Protein AF-A0A6M3XYL3-F1 (afdb_monomer_lite)

Foldseek 3Di:
DAFDWDWDWDDDDPDIDIDTHGQWDWDDDPPDIDTDGDDDPPDDDDDDDPDPPPPDD

pLDDT: mean 86.65, std 8.78, range [57.75, 95.5]

Radius of gyration: 16.06 Å; chains: 1; bounding box: 38×35×44 Å

Sequence (57 aa):
MFDLCVRESYKQGDEEKVSWNKIGILWKKGDKVYAKLFHIPGTLISVFEQKKKEDKP

Organism: NCBI:txid1070528

Secondary structure (DSSP, 8-state):
-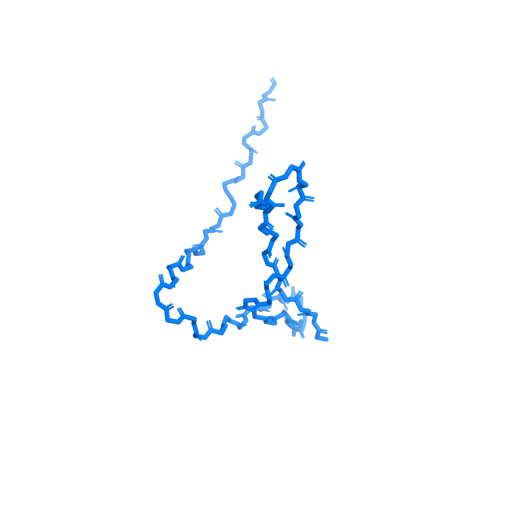EEEEEEEEEEETTEEEEEEEEEEEEEEETTEEEEEEPP-TT------PPPPP----

Structure (mmCIF, N/CA/C/O backbone):
data_AF-A0A6M3XYL3-F1
#
_entry.id   AF-A0A6M3XYL3-F1
#
loop_
_atom_site.group_PDB
_atom_site.id
_atom_site.type_symbol
_atom_site.label_atom_id
_atom_site.label_alt_id
_atom_site.label_comp_id
_atom_site.label_asym_id
_atom_site.label_entity_id
_atom_site.label_seq_id
_atom_site.pdbx_PDB_ins_code
_atom_site.Cartn_x
_atom_site.Cartn_y
_atom_site.Cartn_z
_atom_site.occupancy
_atom_site.B_iso_or_equiv
_atom_site.auth_seq_id
_atom_site.auth_comp_id
_atom_site.auth_asym_id
_atom_site.auth_atom_id
_atom_site.pdbx_PDB_model_num
ATOM 1 N N . MET A 1 1 ? 8.751 -11.099 -6.149 1.00 76.12 1 MET A N 1
ATOM 2 C CA . MET A 1 1 ? 7.571 -10.226 -5.974 1.00 76.12 1 MET A CA 1
ATOM 3 C C . MET A 1 1 ? 7.632 -9.736 -4.543 1.00 76.12 1 MET A C 1
ATOM 5 O O . MET A 1 1 ? 7.913 -10.557 -3.681 1.00 76.12 1 MET A O 1
ATOM 9 N N . PHE A 1 2 ? 7.502 -8.434 -4.317 1.00 90.56 2 PHE A N 1
ATOM 10 C CA . PHE A 1 2 ? 7.655 -7.833 -2.991 1.00 90.56 2 PHE A CA 1
ATOM 11 C C . PHE A 1 2 ? 6.346 -7.181 -2.579 1.00 90.56 2 PHE A C 1
ATOM 13 O O . PHE A 1 2 ? 5.643 -6.633 -3.426 1.00 90.56 2 PHE A O 1
ATOM 20 N N . ASP A 1 3 ? 6.022 -7.238 -1.297 1.00 93.06 3 ASP A N 1
ATOM 21 C CA . ASP A 1 3 ? 4.815 -6.605 -0.789 1.00 93.06 3 ASP A CA 1
ATOM 22 C C . ASP A 1 3 ? 5.015 -5.092 -0.695 1.00 93.06 3 ASP A C 1
ATOM 24 O O . ASP A 1 3 ? 6.066 -4.614 -0.267 1.00 93.06 3 ASP A O 1
ATOM 28 N N . LEU A 1 4 ? 4.003 -4.339 -1.127 1.00 91.50 4 LEU A N 1
ATOM 29 C CA . LEU A 1 4 ? 3.936 -2.897 -0.931 1.00 91.50 4 LEU A CA 1
ATOM 30 C C . LEU A 1 4 ? 3.013 -2.632 0.258 1.00 91.50 4 LEU A C 1
ATOM 32 O O . LEU A 1 4 ? 1.817 -2.927 0.181 1.00 91.50 4 LEU A O 1
ATOM 36 N N . CYS A 1 5 ? 3.562 -2.077 1.337 1.00 90.69 5 CYS A N 1
ATOM 37 C CA . CYS A 1 5 ? 2.830 -1.815 2.574 1.00 90.69 5 CYS A CA 1
ATOM 38 C C . CYS A 1 5 ? 2.935 -0.346 2.992 1.00 90.69 5 CYS A C 1
ATOM 40 O O . CYS A 1 5 ? 3.974 0.286 2.799 1.00 90.69 5 CYS A O 1
ATOM 42 N N . VAL A 1 6 ? 1.876 0.172 3.611 1.00 88.56 6 VAL A N 1
ATOM 43 C CA . VAL A 1 6 ? 1.864 1.472 4.294 1.00 88.56 6 VAL A CA 1
ATOM 44 C C . VAL A 1 6 ? 1.905 1.225 5.795 1.00 88.56 6 VAL A C 1
ATOM 46 O O . VAL A 1 6 ? 1.218 0.340 6.306 1.00 88.56 6 VAL A O 1
ATOM 49 N N . ARG A 1 7 ? 2.737 1.998 6.492 1.00 90.62 7 ARG A N 1
ATOM 50 C CA . ARG A 1 7 ? 2.789 2.008 7.951 1.00 90.62 7 ARG A CA 1
ATOM 51 C C . ARG A 1 7 ? 1.746 2.982 8.475 1.00 90.62 7 ARG A C 1
ATOM 53 O O . ARG A 1 7 ? 1.797 4.160 8.129 1.00 90.62 7 ARG A O 1
ATOM 60 N N . GLU A 1 8 ? 0.882 2.520 9.363 1.00 88.94 8 GLU A N 1
ATOM 61 C CA . GLU A 1 8 ? -0.032 3.379 10.110 1.00 88.94 8 GLU A CA 1
ATOM 62 C C . GLU A 1 8 ? 0.260 3.242 11.603 1.00 88.94 8 GLU A C 1
ATOM 64 O O . GLU A 1 8 ? 0.227 2.145 12.163 1.00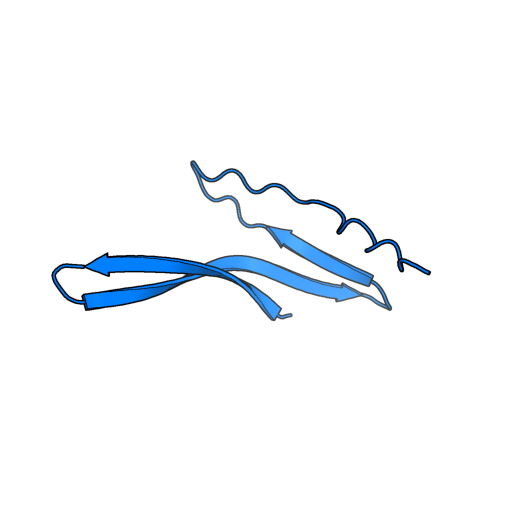 88.94 8 GLU A O 1
ATOM 69 N N . SER A 1 9 ? 0.575 4.366 12.245 1.00 92.44 9 SER A N 1
ATOM 70 C CA . SER A 1 9 ? 0.675 4.447 13.702 1.00 92.44 9 SER A CA 1
ATOM 71 C C . SER A 1 9 ? -0.659 4.921 14.271 1.00 92.44 9 SER A C 1
ATOM 73 O O . SER A 1 9 ? -1.213 5.914 13.798 1.00 92.44 9 SER A O 1
ATOM 75 N N . TYR A 1 10 ? -1.163 4.244 15.299 1.00 89.38 10 TYR A N 1
ATOM 76 C CA . TYR A 1 10 ? -2.390 4.622 16.000 1.00 89.38 10 TYR A CA 1
ATOM 77 C C . TYR A 1 10 ? -2.258 4.369 17.504 1.00 89.38 10 TYR A C 1
ATOM 79 O O . TYR A 1 10 ? -1.509 3.496 17.943 1.00 89.38 10 TYR A O 1
ATOM 87 N N . LYS A 1 11 ? -2.988 5.146 18.309 1.00 90.00 11 LYS A N 1
ATOM 88 C CA . LYS A 1 11 ? -3.068 4.929 19.759 1.00 90.00 11 LYS A CA 1
ATOM 89 C C . LYS A 1 11 ? -4.190 3.952 20.078 1.00 90.00 11 LYS A C 1
ATOM 91 O O . LYS A 1 11 ? -5.304 4.111 19.580 1.00 90.00 11 LYS A O 1
ATOM 96 N N . GLN A 1 12 ? -3.911 2.975 20.932 1.00 88.62 12 GLN A N 1
ATOM 97 C CA . GLN A 1 12 ? -4.926 2.092 21.498 1.00 88.62 12 GLN A CA 1
ATOM 98 C C . GLN A 1 12 ? -4.776 2.093 23.022 1.00 88.62 12 GLN A C 1
ATOM 100 O O . GLN A 1 12 ? -3.949 1.370 23.568 1.00 88.62 12 GLN A O 1
ATOM 105 N N . GLY A 1 13 ? -5.568 2.929 23.700 1.00 91.12 13 GLY A N 1
ATOM 106 C CA . GLY A 1 13 ? -5.367 3.226 25.121 1.00 91.12 13 GLY A CA 1
ATOM 107 C C . GLY A 1 13 ? -4.091 4.045 25.332 1.00 91.12 13 GLY A C 1
ATOM 108 O O . GLY A 1 13 ? -3.863 5.013 24.604 1.00 91.12 13 GLY A O 1
ATOM 109 N N . ASP A 1 14 ? -3.259 3.622 26.283 1.00 93.19 14 ASP A N 1
ATOM 110 C CA . ASP A 1 14 ? -1.974 4.265 26.599 1.00 93.19 14 ASP A CA 1
ATOM 111 C C . ASP A 1 14 ? -0.798 3.754 25.742 1.00 93.19 14 ASP A C 1
ATOM 113 O O . ASP A 1 14 ? 0.321 4.252 25.860 1.00 93.19 14 ASP A O 1
ATOM 117 N N . GLU A 1 15 ? -1.033 2.790 24.845 1.00 90.25 15 GLU A N 1
ATOM 118 C CA . GLU A 1 15 ? -0.001 2.211 23.979 1.00 90.25 15 GLU A CA 1
ATOM 119 C C . GLU A 1 15 ? -0.029 2.797 22.559 1.00 90.25 15 GLU A C 1
ATOM 121 O O . GLU A 1 15 ? -1.088 2.966 21.940 1.00 90.25 15 GLU A O 1
ATOM 126 N N . GLU A 1 16 ? 1.159 3.050 22.000 1.00 91.25 16 GLU A N 1
ATOM 127 C CA . GLU A 1 16 ? 1.331 3.291 20.567 1.00 91.25 16 GLU A CA 1
ATOM 128 C C . GLU A 1 16 ? 1.448 1.952 19.831 1.00 91.25 16 GLU A C 1
ATOM 130 O O . GLU A 1 16 ? 2.305 1.123 20.143 1.00 91.25 16 GLU A O 1
ATOM 135 N N . LYS A 1 17 ? 0.595 1.748 18.825 1.00 93.44 17 LYS A N 1
ATOM 136 C CA . LYS A 1 17 ? 0.622 0.570 17.959 1.00 93.44 17 LYS A CA 1
ATOM 137 C C . LYS A 1 17 ? 0.939 0.959 16.530 1.00 93.44 17 LYS A C 1
ATOM 139 O O . LYS A 1 17 ? 0.621 2.050 16.064 1.00 93.44 17 LYS A O 1
ATOM 144 N N . VAL A 1 18 ? 1.566 0.020 15.834 1.00 92.69 18 VAL A N 1
ATOM 145 C CA . VAL A 1 18 ? 1.928 0.151 14.427 1.00 92.69 18 VAL A CA 1
ATOM 146 C C . VAL A 1 18 ? 1.293 -0.998 13.664 1.00 92.69 18 VAL A C 1
ATOM 148 O O . VAL A 1 18 ? 1.533 -2.161 13.990 1.00 92.69 18 VAL A O 1
ATOM 151 N N . SER A 1 19 ? 0.517 -0.678 12.632 1.00 90.31 19 SER A N 1
ATOM 152 C CA . SER A 1 19 ? 0.060 -1.646 11.639 1.00 90.31 19 SER A CA 1
ATOM 153 C C . SER A 1 19 ? 0.796 -1.447 10.316 1.00 90.31 19 SER A C 1
ATOM 155 O O . SER A 1 19 ? 1.210 -0.342 9.954 1.00 90.31 19 SER A O 1
ATOM 157 N N . TRP A 1 20 ? 0.984 -2.555 9.603 1.00 92.19 20 TRP A N 1
ATOM 158 C CA . TRP A 1 20 ? 1.523 -2.576 8.250 1.00 92.19 20 TRP A CA 1
ATOM 159 C C . TRP A 1 20 ? 0.438 -3.090 7.319 1.00 92.19 20 TRP A C 1
ATOM 161 O O . TRP A 1 20 ? 0.177 -4.291 7.253 1.00 92.19 20 TRP A O 1
ATOM 171 N N . ASN A 1 21 ? -0.200 -2.171 6.604 1.00 90.12 21 ASN A N 1
ATOM 172 C CA . ASN A 1 21 ? -1.300 -2.492 5.710 1.00 90.12 21 ASN A CA 1
ATOM 173 C C . ASN A 1 21 ? -0.765 -2.724 4.306 1.00 90.12 21 ASN A C 1
ATOM 175 O O . ASN A 1 21 ? -0.163 -1.838 3.698 1.00 90.12 21 ASN 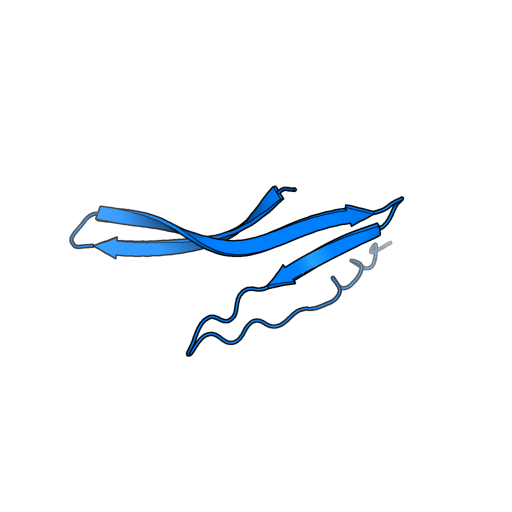A O 1
ATOM 179 N N . LYS A 1 22 ? -0.979 -3.930 3.784 1.00 92.00 22 LYS A N 1
ATOM 180 C CA . LYS A 1 22 ? -0.594 -4.281 2.420 1.00 92.00 22 LYS A CA 1
ATOM 181 C C . LYS A 1 22 ? -1.522 -3.585 1.429 1.00 92.00 22 LYS A C 1
ATOM 183 O O . LYS A 1 22 ? -2.712 -3.881 1.373 1.00 92.00 22 LYS A O 1
ATOM 188 N N . ILE A 1 23 ? -0.957 -2.702 0.615 1.00 92.75 23 ILE A N 1
ATOM 189 C CA . ILE A 1 23 ? -1.687 -1.921 -0.392 1.00 92.75 23 ILE A CA 1
ATOM 190 C C . ILE A 1 23 ? -1.448 -2.412 -1.819 1.00 92.75 23 ILE A C 1
ATOM 192 O O . ILE A 1 23 ? -2.078 -1.931 -2.759 1.00 92.75 23 ILE A O 1
ATOM 196 N N . GLY A 1 24 ? -0.537 -3.364 -2.009 1.00 94.06 24 GLY A N 1
ATOM 197 C CA . GLY A 1 24 ? -0.250 -3.908 -3.323 1.00 94.06 24 GLY A CA 1
ATOM 198 C C . GLY A 1 24 ? 0.968 -4.815 -3.359 1.00 94.06 24 GLY A C 1
ATOM 199 O O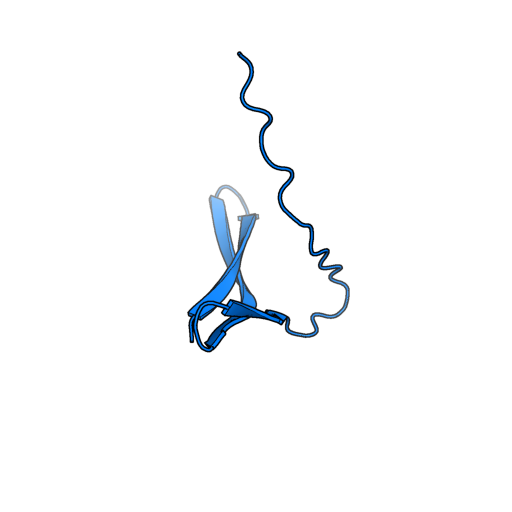 . GLY A 1 24 ? 1.461 -5.295 -2.337 1.00 94.06 24 GLY A O 1
ATOM 200 N N . ILE A 1 25 ? 1.458 -5.031 -4.574 1.00 95.50 25 ILE A N 1
ATOM 201 C CA . ILE A 1 25 ? 2.667 -5.801 -4.860 1.00 95.50 25 ILE A CA 1
ATOM 202 C C . ILE A 1 25 ? 3.563 -5.046 -5.840 1.00 95.50 25 ILE A C 1
ATOM 204 O O . ILE A 1 25 ? 3.089 -4.401 -6.779 1.00 95.50 25 ILE A O 1
ATOM 208 N N . LEU A 1 26 ? 4.866 -5.185 -5.640 1.00 93.81 26 LEU A N 1
ATOM 209 C CA . LEU A 1 26 ? 5.907 -4.771 -6.564 1.00 93.81 26 LEU A CA 1
ATOM 210 C C . LEU A 1 26 ? 6.428 -5.987 -7.328 1.00 93.81 26 LEU A C 1
ATOM 212 O O . LEU A 1 26 ? 6.731 -7.043 -6.753 1.00 93.81 26 LEU A O 1
ATOM 216 N N . TRP A 1 27 ? 6.597 -5.831 -8.635 1.00 94.44 27 TRP A N 1
ATOM 217 C CA . TRP A 1 27 ? 7.334 -6.794 -9.445 1.00 94.44 27 TRP A CA 1
ATOM 218 C C . TRP A 1 27 ? 8.284 -6.093 -10.403 1.00 94.44 27 TRP A C 1
ATOM 220 O O . TRP A 1 27 ? 8.072 -4.957 -10.824 1.00 94.44 27 TRP A O 1
ATOM 230 N N . LYS A 1 28 ? 9.360 -6.801 -10.738 1.00 94.19 28 LYS A N 1
ATOM 231 C CA . LYS A 1 28 ? 10.389 -6.342 -11.662 1.00 94.19 28 LYS A CA 1
ATOM 232 C C . LYS A 1 28 ? 10.228 -7.083 -12.986 1.00 94.19 28 LYS A C 1
ATOM 234 O O . LYS A 1 28 ? 10.009 -8.294 -12.988 1.00 94.19 28 LYS A O 1
ATOM 239 N N . LYS A 1 29 ? 10.334 -6.365 -14.101 1.00 93.94 29 LYS A N 1
ATOM 240 C CA . LYS A 1 29 ? 10.396 -6.940 -15.451 1.00 93.94 29 LYS A CA 1
ATOM 241 C C . LYS A 1 29 ? 11.456 -6.175 -16.242 1.00 93.94 29 LYS A C 1
ATOM 243 O O . LYS A 1 29 ? 11.243 -5.017 -16.595 1.00 93.94 29 LYS A O 1
ATOM 248 N N . GLY A 1 30 ? 12.601 -6.818 -16.481 1.00 93.06 30 GLY A N 1
ATOM 249 C CA . GLY A 1 30 ? 13.806 -6.137 -16.969 1.00 93.06 30 GLY A CA 1
ATOM 250 C C . GLY A 1 30 ? 14.282 -5.094 -15.957 1.00 93.06 30 GLY A C 1
ATOM 251 O O . GLY A 1 30 ? 14.278 -5.360 -14.756 1.00 93.06 30 GLY A O 1
ATOM 252 N N . ASP A 1 31 ? 14.601 -3.891 -16.426 1.00 94.00 31 ASP A N 1
ATOM 253 C CA . ASP A 1 31 ? 15.041 -2.773 -15.573 1.00 94.00 31 ASP A CA 1
ATOM 254 C C . ASP A 1 31 ? 13.891 -1.949 -14.989 1.00 94.00 31 ASP A C 1
ATOM 256 O O . ASP A 1 31 ? 14.106 -0.994 -14.245 1.00 94.00 31 ASP A O 1
ATOM 260 N N . LYS A 1 32 ? 12.647 -2.319 -15.303 1.00 90.56 32 LYS A N 1
ATOM 261 C CA . LYS A 1 32 ? 11.457 -1.607 -14.840 1.00 90.56 32 LYS A CA 1
ATOM 262 C C 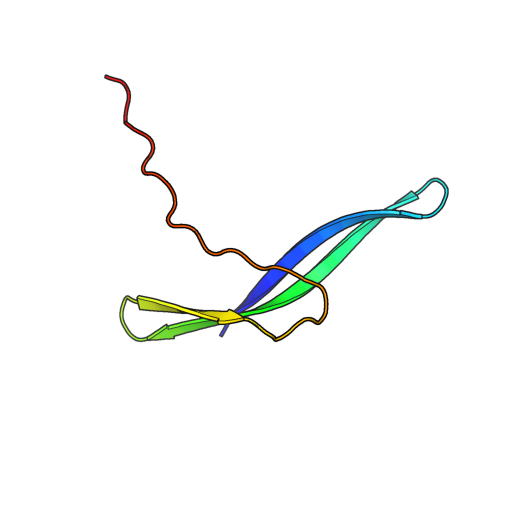. LYS A 1 32 ? 10.876 -2.268 -13.594 1.00 90.56 32 LYS A C 1
ATOM 264 O O . LYS A 1 32 ? 10.746 -3.495 -13.522 1.00 90.56 32 LYS A O 1
ATOM 269 N N . VAL A 1 33 ? 10.484 -1.432 -12.634 1.00 90.25 33 VAL A N 1
ATOM 270 C CA . VAL A 1 33 ? 9.714 -1.820 -11.447 1.00 90.25 33 VAL A CA 1
ATOM 271 C C . VAL A 1 33 ? 8.275 -1.368 -11.648 1.00 90.25 33 VAL A C 1
ATOM 273 O O . VAL A 1 33 ? 8.020 -0.222 -12.007 1.00 90.25 33 VAL A O 1
ATOM 276 N N . TYR A 1 34 ? 7.340 -2.282 -11.429 1.00 90.56 34 TYR A N 1
ATOM 277 C CA . TYR A 1 34 ? 5.911 -2.056 -11.567 1.00 90.56 34 TYR A CA 1
ATOM 278 C C . TYR A 1 34 ? 5.224 -2.258 -10.220 1.00 90.56 34 TYR A C 1
ATOM 280 O O . TYR A 1 34 ? 5.628 -3.120 -9.436 1.00 90.56 34 TYR A O 1
ATOM 288 N N . ALA A 1 35 ? 4.163 -1.489 -9.984 1.00 91.50 35 ALA A N 1
ATOM 289 C CA . ALA A 1 35 ? 3.312 -1.599 -8.810 1.00 91.50 35 ALA A CA 1
ATOM 290 C C . ALA A 1 35 ? 1.885 -1.973 -9.223 1.00 91.50 35 ALA A C 1
ATOM 292 O O . ALA A 1 35 ? 1.339 -1.425 -10.181 1.00 91.50 35 ALA A O 1
ATOM 293 N N . LYS A 1 36 ? 1.275 -2.906 -8.491 1.00 92.19 36 LYS A N 1
ATOM 294 C CA . LYS A 1 36 ? -0.133 -3.288 -8.637 1.00 92.19 36 LYS A CA 1
ATOM 295 C C . LYS A 1 36 ? -0.761 -3.010 -7.299 1.00 92.19 36 LYS A C 1
ATOM 297 O O . LYS A 1 36 ? -0.465 -3.705 -6.329 1.00 92.19 36 LYS A O 1
ATOM 302 N N . LEU A 1 37 ? -1.590 -1.982 -7.279 1.00 91.88 37 LEU A N 1
ATOM 303 C CA . LEU A 1 37 ? -2.337 -1.581 -6.104 1.00 91.88 37 LEU A CA 1
ATOM 304 C C . LEU A 1 37 ? -3.588 -2.447 -5.981 1.00 91.88 37 LEU A C 1
ATOM 306 O O . LEU A 1 37 ? -4.211 -2.814 -6.981 1.00 91.88 37 LEU A O 1
ATOM 310 N N . PHE A 1 38 ? -3.925 -2.806 -4.752 1.00 91.31 38 PHE A N 1
ATOM 311 C CA . PHE A 1 38 ? -5.188 -3.455 -4.447 1.00 91.31 38 PHE A CA 1
ATOM 312 C C . PHE A 1 38 ? -6.300 -2.415 -4.374 1.00 91.31 38 PHE A C 1
ATOM 314 O O . PHE A 1 38 ? -6.072 -1.256 -4.031 1.00 91.31 38 PHE A O 1
ATOM 321 N N . HIS A 1 39 ? -7.514 -2.841 -4.705 1.00 86.31 39 HIS A N 1
ATOM 322 C CA . HIS A 1 39 ? -8.689 -2.016 -4.486 1.00 86.31 39 HIS A CA 1
ATOM 323 C C . HIS A 1 39 ? -9.033 -2.035 -2.994 1.00 86.31 39 HIS A C 1
ATOM 325 O O . HIS A 1 39 ? -9.360 -3.091 -2.453 1.00 86.31 39 HIS A O 1
ATOM 331 N N . ILE A 1 40 ? -8.948 -0.873 -2.347 1.00 87.56 40 ILE A N 1
ATOM 332 C CA . ILE A 1 40 ? -9.263 -0.690 -0.929 1.00 87.56 40 ILE A CA 1
ATOM 333 C C . ILE A 1 40 ? -10.405 0.331 -0.846 1.00 87.56 40 ILE A C 1
ATOM 335 O O . ILE A 1 40 ? -10.179 1.516 -1.105 1.00 87.56 40 ILE A O 1
ATOM 339 N N . PRO A 1 41 ? -11.644 -0.107 -0.557 1.00 85.75 41 PRO A N 1
ATOM 340 C CA . PRO A 1 41 ? -12.794 0.788 -0.491 1.00 85.75 41 PRO A CA 1
ATOM 341 C C . PRO A 1 41 ? -12.573 1.943 0.492 1.00 85.75 41 PRO A C 1
ATOM 343 O O . PRO A 1 41 ? -12.146 1.728 1.622 1.00 85.75 41 PRO A O 1
ATOM 346 N N . GLY A 1 42 ? -12.881 3.167 0.061 1.00 85.62 42 GLY A N 1
ATOM 347 C CA . GLY A 1 42 ? -12.739 4.371 0.887 1.00 85.62 42 GLY A CA 1
ATOM 348 C C . GLY A 1 42 ? -11.314 4.925 0.994 1.00 85.62 42 GLY A C 1
ATOM 349 O O . GLY A 1 42 ? -11.129 5.984 1.588 1.00 85.62 42 GLY A O 1
ATOM 350 N N . THR A 1 43 ? -10.314 4.271 0.396 1.00 84.38 43 THR A N 1
ATOM 351 C CA . THR A 1 43 ? -8.922 4.738 0.415 1.00 84.38 43 THR A CA 1
ATOM 352 C C . THR A 1 43 ? -8.530 5.339 -0.931 1.00 84.38 43 THR A C 1
ATOM 354 O O . THR A 1 43 ? -8.531 4.662 -1.958 1.00 84.38 43 THR A O 1
ATOM 357 N N . LEU A 1 44 ? -8.140 6.616 -0.927 1.00 83.75 44 LEU A N 1
ATOM 358 C CA . LEU A 1 44 ? -7.532 7.266 -2.086 1.00 83.75 44 LEU A CA 1
ATOM 359 C C . LEU A 1 44 ? -6.018 7.034 -2.066 1.00 83.7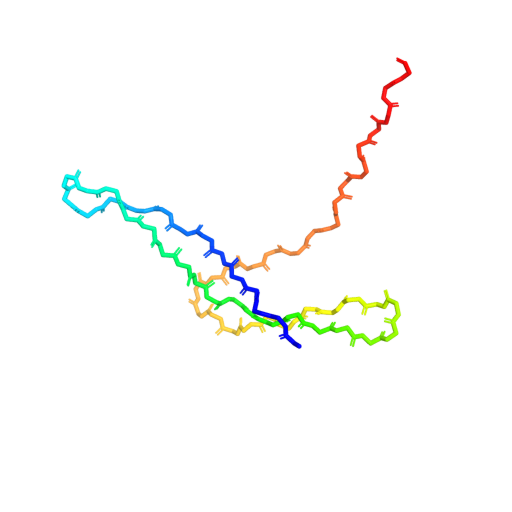5 44 LEU A C 1
ATOM 361 O O . LEU A 1 44 ? -5.332 7.490 -1.154 1.00 83.75 44 LEU A O 1
ATOM 365 N N . ILE A 1 45 ? -5.497 6.357 -3.088 1.00 81.50 45 ILE A N 1
ATOM 366 C CA . ILE A 1 45 ? -4.056 6.168 -3.276 1.00 81.50 45 ILE A CA 1
ATOM 367 C C . ILE A 1 45 ? -3.611 7.017 -4.463 1.00 81.50 45 ILE A C 1
ATOM 369 O O . ILE A 1 45 ? -3.978 6.741 -5.604 1.00 81.50 45 ILE A O 1
ATOM 373 N N . SER A 1 46 ? -2.795 8.031 -4.189 1.00 83.00 46 SER A N 1
ATOM 374 C CA . SER A 1 46 ? -2.220 8.900 -5.216 1.00 83.00 46 SER A CA 1
ATOM 375 C C . SER A 1 46 ? -0.771 8.512 -5.490 1.00 83.00 46 SER A C 1
ATOM 377 O O . SER A 1 46 ? 0.029 8.367 -4.566 1.00 83.00 46 SER A O 1
ATOM 379 N N . VAL A 1 47 ? -0.429 8.351 -6.768 1.00 80.25 47 VAL A N 1
ATOM 380 C CA . VAL A 1 47 ? 0.929 8.025 -7.218 1.00 80.25 47 VAL A CA 1
ATOM 381 C C . VAL A 1 47 ? 1.550 9.277 -7.816 1.00 80.25 47 VAL A C 1
ATOM 383 O O . VAL A 1 47 ? 0.978 9.881 -8.720 1.00 80.25 47 VAL A O 1
ATOM 386 N N . PHE A 1 48 ? 2.722 9.658 -7.316 1.00 82.44 48 PHE A N 1
ATOM 387 C CA . PHE A 1 48 ? 3.447 10.833 -7.782 1.00 82.44 48 PHE A CA 1
ATOM 388 C C . PHE A 1 48 ? 4.858 10.447 -8.199 1.00 82.44 48 PHE A C 1
ATOM 390 O O . PHE A 1 48 ? 5.497 9.607 -7.564 1.00 82.44 48 PHE A O 1
ATOM 397 N N . GLU A 1 49 ? 5.365 11.107 -9.234 1.00 78.44 49 GLU A N 1
ATOM 398 C CA . GLU A 1 49 ? 6.794 11.093 -9.500 1.00 78.44 49 GLU A CA 1
ATOM 399 C C . GLU A 1 49 ? 7.503 11.922 -8.432 1.00 78.44 49 GLU A C 1
ATOM 401 O O . GLU A 1 49 ? 7.094 13.041 -8.102 1.00 78.44 49 GLU A O 1
ATOM 406 N N . GLN A 1 50 ? 8.571 11.367 -7.865 1.00 76.12 50 GLN A N 1
ATOM 407 C CA . GLN A 1 50 ? 9.394 12.116 -6.933 1.00 76.12 50 GLN A CA 1
ATOM 408 C C . GLN A 1 50 ? 9.991 13.311 -7.681 1.00 76.12 50 GLN A C 1
ATOM 410 O O . GLN A 1 50 ? 10.732 13.134 -8.651 1.00 76.12 50 GLN A O 1
ATOM 415 N N . LYS A 1 51 ? 9.691 14.535 -7.228 1.00 77.81 51 LYS A N 1
ATOM 416 C CA . LYS A 1 51 ? 10.401 15.717 -7.723 1.00 77.81 51 LYS A CA 1
ATOM 417 C C . LYS A 1 51 ? 11.886 15.501 -7.460 1.00 77.81 51 LYS A C 1
ATOM 419 O O . LYS A 1 51 ? 12.282 15.282 -6.312 1.00 77.81 51 LYS A O 1
ATOM 424 N N . LYS A 1 52 ? 12.694 15.534 -8.523 1.00 74.81 52 LYS A N 1
ATOM 425 C CA . LYS A 1 52 ? 14.151 15.552 -8.389 1.00 74.81 52 LYS A CA 1
ATOM 426 C C . LYS A 1 52 ? 14.491 16.694 -7.437 1.00 74.81 52 LYS A C 1
ATOM 428 O O . LYS A 1 52 ? 14.021 17.812 -7.641 1.00 74.81 52 LYS A O 1
ATOM 433 N N . LYS A 1 53 ? 15.236 16.402 -6.370 1.00 73.75 53 LYS A N 1
ATOM 434 C CA . LYS A 1 53 ? 15.826 17.469 -5.563 1.00 73.75 53 LYS A CA 1
ATOM 435 C C . LYS A 1 53 ? 16.728 18.248 -6.511 1.00 73.75 53 LYS A C 1
ATOM 437 O O . LYS A 1 53 ? 17.615 17.651 -7.111 1.00 73.75 53 LYS A O 1
ATOM 442 N N . GLU A 1 54 ? 16.444 19.529 -6.705 1.00 64.50 54 GLU A N 1
ATOM 443 C CA . GLU A 1 54 ? 17.412 20.424 -7.325 1.00 64.50 54 GLU A CA 1
ATOM 444 C C . GLU A 1 54 ? 18.648 20.404 -6.427 1.00 64.50 54 GLU A C 1
ATOM 446 O O . GLU A 1 54 ? 18.563 20.755 -5.246 1.00 64.50 54 GLU A O 1
ATOM 451 N N . ASP A 1 55 ? 19.764 19.908 -6.961 1.00 59.81 55 ASP A N 1
ATOM 452 C CA . ASP A 1 55 ? 21.073 20.129 -6.360 1.00 59.81 55 ASP A CA 1
ATOM 453 C C . ASP A 1 55 ? 21.258 21.644 -6.306 1.00 59.81 55 ASP A C 1
ATOM 455 O O . ASP A 1 55 ? 21.354 22.312 -7.338 1.00 59.81 55 ASP A O 1
ATOM 459 N N . LYS A 1 56 ? 21.198 22.206 -5.097 1.00 57.75 56 LYS A N 1
ATOM 460 C CA . LYS A 1 56 ? 21.596 23.595 -4.907 1.00 57.75 56 LYS A CA 1
ATOM 461 C C . LYS A 1 56 ? 23.112 23.664 -5.139 1.00 57.75 56 LYS A C 1
ATOM 463 O O . LYS A 1 56 ? 23.805 22.819 -4.570 1.00 57.75 56 LYS A O 1
ATOM 468 N N . PRO A 1 57 ? 23.598 24.611 -5.961 1.00 64.69 57 PRO A N 1
ATOM 469 C CA . PRO A 1 57 ? 25.028 24.813 -6.175 1.00 64.69 57 PRO A CA 1
ATOM 470 C C . PRO A 1 57 ? 25.752 25.220 -4.888 1.00 64.69 57 PRO A C 1
ATOM 472 O O . PRO A 1 57 ? 25.095 25.805 -3.991 1.00 64.69 57 PRO A O 1
#